Protein AF-A0A2G7GC41-F1 (afdb_monomer_lite)

Structure (mmCIF, N/CA/C/O backbone):
data_AF-A0A2G7GC41-F1
#
_entry.id   AF-A0A2G7GC41-F1
#
loop_
_atom_site.group_PDB
_atom_site.id
_atom_site.type_symbol
_atom_site.label_atom_id
_atom_site.label_alt_id
_atom_site.label_comp_id
_atom_site.label_asym_id
_atom_site.label_entity_id
_atom_site.label_seq_id
_atom_site.pdbx_PDB_ins_code
_atom_site.Cartn_x
_atom_site.Cartn_y
_atom_site.Cartn_z
_atom_site.occupancy
_atom_site.B_iso_or_equiv
_atom_site.auth_seq_id
_atom_site.auth_comp_id
_atom_site.auth_asym_id
_atom_site.auth_atom_id
_atom_site.pdbx_PDB_model_num
ATOM 1 N N . TYR A 1 1 ? 16.139 -1.989 12.542 1.00 80.44 1 TYR A N 1
ATOM 2 C CA . TYR A 1 1 ? 15.781 -0.656 13.071 1.00 80.44 1 TYR A CA 1
ATOM 3 C C . TYR A 1 1 ? 14.313 -0.324 12.832 1.00 80.44 1 TYR A C 1
ATOM 5 O O . TYR A 1 1 ? 13.642 0.011 13.793 1.00 80.44 1 TYR A O 1
ATOM 13 N N . PHE A 1 2 ? 13.804 -0.443 11.600 1.00 90.62 2 PHE A N 1
ATOM 14 C CA . PHE A 1 2 ? 12.421 -0.070 11.283 1.00 90.62 2 PHE A CA 1
ATOM 15 C C . PHE A 1 2 ? 11.350 -0.980 11.920 1.00 90.62 2 PHE A C 1
ATOM 17 O O . PHE A 1 2 ? 10.471 -0.454 12.590 1.00 90.62 2 PHE A O 1
ATOM 24 N N . ASP A 1 3 ? 11.443 -2.314 11.808 1.00 90.44 3 ASP A N 1
ATOM 25 C CA . ASP A 1 3 ? 10.399 -3.215 12.352 1.00 90.44 3 ASP A CA 1
ATOM 26 C C . ASP A 1 3 ? 10.135 -3.007 13.854 1.00 90.44 3 ASP A C 1
ATOM 28 O O . ASP A 1 3 ? 8.979 -2.789 14.211 1.00 90.44 3 ASP A O 1
ATOM 32 N N . PRO A 1 4 ? 11.164 -2.911 14.729 1.00 92.69 4 PRO A N 1
ATOM 33 C CA . PRO A 1 4 ? 10.940 -2.622 16.147 1.00 92.69 4 PRO A CA 1
ATOM 34 C C . PRO A 1 4 ? 10.222 -1.292 16.406 1.00 92.69 4 PRO A C 1
ATOM 36 O O . PRO A 1 4 ? 9.548 -1.144 17.421 1.00 92.69 4 PRO A O 1
ATOM 39 N N . LYS A 1 5 ? 10.368 -0.307 15.508 1.00 92.25 5 LYS A N 1
ATOM 40 C CA . LYS A 1 5 ? 9.656 0.971 15.610 1.00 92.25 5 LYS A CA 1
ATOM 41 C C . LYS A 1 5 ? 8.194 0.831 15.225 1.00 92.25 5 LYS A C 1
ATOM 43 O O . LYS A 1 5 ? 7.348 1.391 15.913 1.00 92.25 5 LYS A O 1
ATOM 48 N N . VAL A 1 6 ? 7.887 0.055 14.188 1.00 91.56 6 VAL A N 1
ATOM 49 C CA . VAL A 1 6 ? 6.496 -0.280 13.847 1.00 91.56 6 VAL A CA 1
ATOM 50 C C . VAL A 1 6 ? 5.824 -1.007 15.013 1.00 91.56 6 VAL A C 1
ATOM 52 O O . VAL A 1 6 ? 4.715 -0.635 15.386 1.00 91.56 6 VAL A O 1
ATOM 55 N N . ASP A 1 7 ? 6.518 -1.952 15.651 1.00 92.38 7 ASP A N 1
ATOM 56 C CA . ASP A 1 7 ? 5.999 -2.684 16.815 1.00 92.38 7 ASP A CA 1
ATOM 57 C C . ASP A 1 7 ? 5.779 -1.765 18.031 1.00 92.38 7 ASP A C 1
ATOM 59 O O . ASP A 1 7 ? 4.783 -1.887 18.746 1.00 92.38 7 ASP A O 1
ATOM 63 N N . GLU A 1 8 ? 6.673 -0.797 18.256 1.00 92.25 8 GLU A N 1
ATOM 64 C CA . GLU A 1 8 ? 6.518 0.225 19.297 1.00 92.25 8 GLU A CA 1
ATOM 65 C C . GLU A 1 8 ? 5.262 1.085 19.064 1.00 92.25 8 GLU A C 1
ATOM 67 O O . GLU A 1 8 ? 4.473 1.292 19.994 1.00 92.25 8 GLU A O 1
ATOM 72 N N . TYR A 1 9 ? 5.040 1.540 17.824 1.00 89.88 9 TYR A N 1
ATOM 73 C CA . TYR A 1 9 ? 3.848 2.307 17.450 1.00 89.88 9 TYR A CA 1
ATOM 74 C C . TYR A 1 9 ? 2.564 1.482 17.568 1.00 89.88 9 TYR A C 1
ATOM 76 O O . TYR A 1 9 ? 1.561 1.985 18.077 1.00 89.88 9 TYR A O 1
ATOM 84 N N . GLU A 1 10 ? 2.586 0.222 17.135 1.00 91.56 10 GLU A N 1
ATOM 85 C CA . GLU A 1 10 ? 1.442 -0.686 17.236 1.00 91.56 10 GLU A CA 1
ATOM 86 C C . GLU A 1 10 ? 1.070 -0.923 18.709 1.00 91.56 10 GLU A C 1
ATOM 88 O O . GLU A 1 10 ? -0.089 -0.770 19.102 1.00 91.56 10 GLU A O 1
ATOM 93 N N . ARG A 1 11 ? 2.067 -1.162 19.572 1.00 91.50 11 ARG A N 1
ATOM 94 C CA . ARG A 1 11 ? 1.858 -1.339 21.017 1.00 91.50 11 ARG A CA 1
ATOM 95 C C . ARG A 1 11 ? 1.209 -0.118 21.673 1.00 91.50 11 ARG A C 1
ATOM 97 O O . ARG A 1 11 ? 0.392 -0.279 22.577 1.00 91.50 11 ARG A O 1
ATOM 104 N N . LEU A 1 12 ? 1.574 1.090 21.243 1.00 91.12 12 LEU A N 1
ATOM 105 C CA . LEU A 1 12 ? 1.071 2.335 21.828 1.00 91.12 12 LEU A CA 1
ATOM 106 C C . LEU A 1 12 ? -0.313 2.739 21.297 1.00 91.12 12 LEU A C 1
ATOM 108 O O . LEU A 1 12 ? -1.100 3.331 22.039 1.00 91.12 12 LEU A O 1
ATOM 112 N N . ILE A 1 13 ? -0.610 2.453 20.026 1.00 92.00 13 ILE A N 1
ATOM 113 C CA . ILE A 1 13 ? -1.794 2.982 19.332 1.00 92.00 13 ILE A CA 1
ATOM 114 C C . ILE A 1 13 ? -2.879 1.919 19.150 1.00 92.00 13 ILE A C 1
ATOM 116 O O . ILE A 1 13 ? -4.042 2.186 19.450 1.00 92.00 13 ILE A O 1
ATOM 120 N N . THR A 1 14 ? -2.536 0.720 18.678 1.00 89.88 14 THR A N 1
ATOM 121 C CA . THR A 1 14 ? -3.518 -0.259 18.180 1.00 89.88 14 THR A CA 1
ATOM 122 C C . THR A 1 14 ? -4.482 -0.730 19.261 1.00 89.88 14 THR A C 1
ATOM 124 O O . THR A 1 14 ? -5.689 -0.772 19.035 1.00 89.88 14 THR A O 1
ATOM 127 N N . ASN A 1 15 ? -3.965 -1.012 20.459 1.00 89.94 15 ASN A N 1
ATOM 128 C CA . ASN A 1 15 ? -4.767 -1.462 21.601 1.00 89.94 15 ASN A CA 1
ATOM 129 C C . ASN A 1 15 ? -5.178 -0.325 22.544 1.00 89.94 15 ASN A C 1
ATOM 131 O O . ASN A 1 15 ? -5.715 -0.577 23.622 1.00 89.94 15 ASN A O 1
ATOM 135 N N . ASN A 1 16 ? -4.946 0.933 22.162 1.00 93.38 16 ASN A N 1
ATOM 136 C CA . ASN A 1 16 ? -5.336 2.062 22.989 1.00 93.38 16 ASN A CA 1
ATOM 137 C C . ASN A 1 16 ? -6.865 2.256 22.931 1.00 93.38 16 ASN A C 1
ATOM 139 O O . ASN A 1 16 ? -7.405 2.512 21.849 1.00 93.38 16 ASN A O 1
ATOM 143 N N . PRO A 1 17 ? -7.579 2.200 24.071 1.00 92.81 17 PRO A N 1
ATOM 144 C CA . PRO A 1 17 ? -9.036 2.320 24.094 1.00 92.81 17 PRO A CA 1
ATOM 145 C C . PRO A 1 17 ? -9.526 3.683 23.587 1.00 92.81 17 PRO A C 1
ATOM 147 O O . PRO A 1 17 ? -10.582 3.762 22.963 1.00 92.81 17 PRO A O 1
ATOM 150 N N . ILE A 1 18 ? -8.752 4.755 23.792 1.00 93.94 18 ILE A N 1
ATOM 151 C CA . ILE A 1 18 ? -9.081 6.097 23.287 1.00 93.94 18 ILE A CA 1
ATOM 152 C C . ILE A 1 18 ? -8.979 6.124 21.763 1.00 93.94 18 ILE A C 1
ATOM 154 O O . ILE A 1 18 ? -9.815 6.731 21.096 1.00 93.94 18 ILE A O 1
ATOM 158 N N . PHE A 1 19 ? -7.954 5.476 21.204 1.00 93.69 19 PHE A N 1
ATOM 159 C CA . PHE A 1 19 ? -7.784 5.401 19.759 1.00 93.69 19 PHE A CA 1
ATOM 160 C C . PHE A 1 19 ? -8.913 4.591 19.133 1.00 93.69 19 PHE A C 1
ATOM 162 O O . PHE A 1 19 ? -9.630 5.136 18.299 1.00 93.69 19 PHE A O 1
ATOM 169 N N . ARG A 1 20 ? -9.141 3.359 19.609 1.00 92.19 20 ARG A N 1
ATOM 170 C CA . ARG A 1 20 ? -10.213 2.484 19.115 1.00 92.19 20 ARG A CA 1
ATOM 171 C C . ARG A 1 20 ? -11.576 3.163 19.151 1.00 92.19 20 ARG A C 1
ATOM 173 O O . ARG A 1 20 ? -12.228 3.245 18.120 1.00 92.19 20 ARG A O 1
ATOM 180 N N . ARG A 1 21 ? -11.947 3.797 20.269 1.00 93.31 21 ARG A N 1
ATOM 181 C CA . ARG A 1 21 ? -13.218 4.535 20.386 1.00 93.31 21 ARG A CA 1
ATOM 182 C C . ARG A 1 21 ? -13.391 5.653 19.344 1.00 93.31 21 ARG A C 1
ATOM 184 O O . ARG A 1 21 ? -14.520 6.030 19.055 1.00 93.31 21 ARG A O 1
ATOM 191 N N . ARG A 1 22 ? -12.300 6.209 18.805 1.00 93.81 22 ARG A N 1
ATOM 192 C CA . ARG A 1 22 ? -12.331 7.286 17.799 1.00 93.81 22 ARG A CA 1
ATOM 193 C C . ARG A 1 22 ? -12.291 6.808 16.353 1.00 93.81 22 ARG A C 1
ATOM 195 O O . ARG A 1 22 ? -12.481 7.638 15.474 1.00 93.81 22 ARG A O 1
ATOM 202 N N . VAL A 1 23 ? -11.976 5.544 16.083 1.00 93.25 23 VAL A N 1
ATOM 203 C CA . VAL A 1 23 ? -11.785 5.061 14.702 1.00 93.25 23 VAL A CA 1
ATOM 204 C C . VAL A 1 23 ? -12.595 3.811 14.381 1.00 93.25 23 VAL A C 1
ATOM 206 O O . VAL A 1 23 ? -12.919 3.587 13.218 1.00 93.25 23 VAL A O 1
ATOM 209 N N . GLU A 1 24 ? -12.938 3.016 15.387 1.00 92.25 24 GLU A N 1
ATOM 210 C CA . GLU A 1 24 ? -13.722 1.797 15.230 1.00 92.25 24 GLU A CA 1
ATOM 211 C C . GLU A 1 24 ? -15.176 2.151 14.901 1.00 92.25 24 GLU A C 1
ATOM 213 O O . GLU A 1 24 ? -15.798 2.973 15.576 1.00 92.25 24 GLU A O 1
ATOM 218 N N . GLY A 1 25 ? -15.696 1.577 13.815 1.00 91.25 25 GLY A N 1
ATOM 219 C CA . GLY A 1 25 ? -17.051 1.849 13.325 1.00 91.25 25 GLY A CA 1
ATOM 220 C C . GLY A 1 25 ? -17.258 3.231 12.688 1.00 91.25 25 GLY A C 1
ATOM 221 O O . GLY A 1 25 ? -18.391 3.581 12.365 1.00 91.25 25 GLY A O 1
ATOM 222 N N . ILE A 1 26 ? -16.198 4.024 12.481 1.00 93.75 26 ILE A N 1
ATOM 223 C CA . ILE A 1 26 ? -16.291 5.334 11.817 1.00 93.75 26 ILE A CA 1
ATOM 224 C C . ILE A 1 26 ? -15.886 5.226 10.347 1.00 93.75 26 ILE A C 1
ATOM 226 O O . ILE A 1 26 ? -14.855 4.640 10.011 1.00 93.75 26 ILE A O 1
ATOM 230 N N . GLY A 1 27 ? -16.678 5.852 9.469 1.00 91.50 27 GLY A N 1
ATOM 231 C CA . GLY A 1 27 ? -16.406 5.903 8.032 1.00 91.50 27 GLY A CA 1
ATOM 232 C C . GLY A 1 27 ? -16.390 4.512 7.407 1.00 91.50 27 GLY A C 1
ATOM 233 O O . GLY A 1 27 ? -15.460 4.197 6.661 1.00 91.50 27 GLY A O 1
ATOM 234 N N . THR A 1 28 ? -17.358 3.678 7.788 1.00 94.25 28 THR A N 1
ATOM 235 C CA . THR A 1 28 ? -17.582 2.346 7.231 1.00 94.25 28 THR A CA 1
ATOM 236 C C . THR A 1 28 ? -17.993 2.458 5.770 1.00 94.25 28 THR A C 1
ATOM 238 O O . THR A 1 28 ? -18.896 3.218 5.430 1.00 94.25 28 THR A O 1
ATOM 241 N N . ILE A 1 29 ? -17.315 1.707 4.908 1.00 94.00 29 ILE A N 1
ATOM 242 C CA . ILE A 1 29 ? -17.609 1.641 3.477 1.00 94.00 29 ILE A CA 1
ATOM 243 C C . ILE A 1 29 ? -17.819 0.173 3.127 1.00 94.00 29 ILE A C 1
ATOM 245 O O . ILE A 1 29 ? -16.966 -0.668 3.416 1.00 94.00 29 ILE A O 1
ATOM 249 N N . SER A 1 30 ? -18.966 -0.151 2.534 1.00 94.31 30 SER A N 1
ATOM 250 C CA . SER A 1 30 ? -19.226 -1.510 2.065 1.00 94.31 30 SER A CA 1
ATOM 251 C C . SER A 1 30 ? -18.406 -1.833 0.815 1.00 94.31 30 SER A C 1
ATOM 253 O O . SER A 1 30 ? -18.009 -0.954 0.048 1.00 94.31 30 SER A O 1
ATOM 255 N N . ARG A 1 31 ? -18.207 -3.127 0.550 1.00 93.88 31 ARG A N 1
ATOM 256 C CA . ARG A 1 31 ? -17.541 -3.606 -0.669 1.00 93.88 31 ARG A CA 1
ATOM 257 C C . ARG A 1 31 ? -18.151 -3.023 -1.949 1.00 93.88 31 ARG A C 1
ATOM 259 O O . ARG A 1 31 ? -17.416 -2.632 -2.850 1.00 93.88 31 ARG A O 1
ATOM 266 N N . SER A 1 32 ? -19.480 -2.988 -2.038 1.00 94.50 32 SER A N 1
ATOM 267 C CA . SER A 1 32 ? -20.200 -2.458 -3.201 1.00 94.50 32 SER A CA 1
ATOM 268 C C . SER A 1 32 ? -20.020 -0.952 -3.354 1.00 94.50 32 SER A C 1
ATOM 270 O O . SER A 1 32 ? -19.794 -0.483 -4.465 1.00 94.50 32 SER A O 1
ATOM 272 N N . GLU A 1 33 ? -20.077 -0.195 -2.256 1.00 94.50 33 GLU A N 1
ATOM 273 C CA . GLU A 1 33 ? -19.859 1.257 -2.288 1.00 94.50 33 GLU A CA 1
ATOM 274 C C . GLU A 1 33 ? -18.426 1.591 -2.690 1.00 94.50 33 GLU A C 1
ATOM 276 O O . GLU A 1 33 ? -18.225 2.451 -3.540 1.00 94.50 33 GLU A O 1
ATOM 281 N N . ALA A 1 34 ? -17.436 0.867 -2.158 1.00 93.56 34 ALA A N 1
ATOM 282 C CA . ALA A 1 34 ? -16.034 1.087 -2.495 1.00 93.56 34 ALA A CA 1
ATOM 283 C C . ALA A 1 34 ? -15.764 0.923 -3.999 1.00 93.56 34 ALA A C 1
ATOM 285 O O . ALA A 1 34 ? -15.054 1.740 -4.583 1.00 93.56 34 ALA A O 1
ATOM 286 N N . ILE A 1 35 ? -16.365 -0.095 -4.626 1.00 93.81 35 ILE A N 1
ATOM 287 C CA . ILE A 1 35 ? -16.247 -0.333 -6.072 1.00 93.81 35 ILE A CA 1
ATOM 288 C C . ILE A 1 35 ? -17.004 0.744 -6.857 1.00 93.81 35 ILE A C 1
ATOM 290 O O . ILE A 1 35 ? -16.448 1.329 -7.782 1.00 93.81 35 ILE A O 1
ATOM 294 N N . ASN A 1 36 ? -18.246 1.047 -6.471 1.00 95.88 36 ASN A N 1
ATOM 295 C CA . ASN A 1 36 ? -19.078 2.024 -7.179 1.00 95.88 36 ASN A CA 1
ATOM 296 C C . ASN A 1 36 ? -18.516 3.451 -7.112 1.00 95.88 36 ASN A C 1
ATOM 298 O O . ASN A 1 36 ? -18.698 4.225 -8.047 1.00 95.88 36 ASN A O 1
ATOM 302 N N . TRP A 1 37 ? -17.838 3.812 -6.021 1.00 94.75 37 TRP A N 1
ATOM 303 C CA . TRP A 1 37 ? -17.199 5.120 -5.857 1.00 94.75 37 TRP A CA 1
ATOM 304 C C . TRP A 1 37 ? -15.799 5.198 -6.476 1.00 94.75 37 TRP A C 1
ATOM 306 O O . TRP A 1 37 ? -15.170 6.251 -6.402 1.00 94.75 37 TRP A O 1
ATOM 316 N N . GLY A 1 38 ? -15.294 4.109 -7.066 1.00 93.31 38 GLY A N 1
ATOM 317 C CA . GLY A 1 38 ? -13.956 4.074 -7.657 1.00 93.31 38 GLY A CA 1
ATOM 318 C C . GLY A 1 38 ? -12.835 4.242 -6.627 1.00 93.31 38 GLY A C 1
ATOM 319 O O . GLY A 1 38 ? -11.783 4.796 -6.941 1.00 93.31 38 GLY A O 1
ATOM 320 N N . LEU A 1 39 ? -13.051 3.807 -5.380 1.00 94.25 39 LEU A N 1
ATOM 321 C CA . LEU A 1 39 ? -12.003 3.837 -4.363 1.00 94.25 39 LEU A CA 1
ATOM 322 C C . LEU A 1 39 ? -10.931 2.793 -4.682 1.00 94.25 39 LEU A C 1
ATOM 324 O O . LEU A 1 39 ? -11.240 1.679 -5.095 1.00 94.25 39 LEU A O 1
ATOM 328 N N . SER A 1 40 ? -9.671 3.133 -4.422 1.00 94.38 40 SER A N 1
ATOM 329 C CA . SER A 1 40 ? -8.519 2.277 -4.713 1.00 94.38 40 SER A CA 1
ATOM 330 C C . SER A 1 40 ? -7.577 2.129 -3.510 1.00 94.38 40 SER A C 1
ATOM 332 O O . SER A 1 40 ? -7.737 2.772 -2.464 1.00 94.38 40 SER A O 1
ATOM 334 N N . GLY A 1 41 ? -6.625 1.201 -3.630 1.00 93.69 41 GLY A N 1
ATOM 335 C CA . GLY A 1 41 ? -5.617 0.885 -2.618 1.00 93.69 41 GLY A CA 1
ATOM 336 C C . GLY A 1 41 ? -6.173 0.556 -1.230 1.00 93.69 41 GLY A C 1
ATOM 337 O O . GLY A 1 41 ? -7.061 -0.292 -1.114 1.00 93.69 41 GLY A O 1
ATOM 338 N N . PRO A 1 42 ? -5.684 1.200 -0.151 1.00 94.50 42 PRO A N 1
ATOM 339 C CA . PRO A 1 42 ? -6.026 0.812 1.216 1.00 94.50 42 PRO A CA 1
ATOM 340 C C . PRO A 1 42 ? -7.508 1.025 1.548 1.00 94.50 42 PRO A C 1
ATOM 342 O O . PRO A 1 42 ? -8.042 0.329 2.408 1.00 94.50 42 PRO A O 1
ATOM 345 N N . MET A 1 43 ? -8.196 1.950 0.866 1.00 93.62 43 MET A N 1
ATOM 346 C CA . MET A 1 43 ? -9.643 2.144 1.031 1.00 93.62 43 MET A CA 1
ATOM 347 C C . MET A 1 43 ? -10.422 0.921 0.530 1.00 93.62 43 MET A C 1
ATOM 349 O O . MET A 1 43 ? -11.329 0.430 1.204 1.00 93.62 43 MET A O 1
ATOM 353 N N . LEU A 1 44 ? -10.030 0.412 -0.639 1.00 94.56 44 LEU A N 1
ATOM 354 C CA . LEU A 1 44 ? -10.642 -0.740 -1.290 1.00 94.56 44 LEU A CA 1
ATOM 355 C C . LEU A 1 44 ? -10.303 -2.039 -0.539 1.00 94.56 44 LEU A C 1
ATOM 357 O O . LEU A 1 44 ? -11.196 -2.827 -0.217 1.00 94.56 44 LEU A O 1
ATOM 361 N N . ARG A 1 45 ? -9.029 -2.206 -0.157 1.00 95.31 45 ARG A N 1
ATOM 362 C CA . ARG A 1 45 ? -8.531 -3.361 0.610 1.00 95.31 45 ARG A CA 1
ATOM 363 C C . ARG A 1 45 ? -9.139 -3.472 2.005 1.00 95.31 45 ARG A C 1
ATOM 365 O O . ARG A 1 45 ? -9.417 -4.580 2.453 1.00 95.31 45 ARG A O 1
ATOM 372 N N . ALA A 1 46 ? -9.391 -2.352 2.682 1.00 94.94 46 ALA A N 1
ATOM 373 C CA . ALA A 1 46 ? -10.050 -2.355 3.989 1.00 94.94 46 ALA A CA 1
ATOM 374 C C . ALA A 1 46 ? -11.545 -2.720 3.929 1.00 94.94 46 ALA A C 1
ATOM 376 O O . ALA A 1 46 ? -12.125 -3.070 4.956 1.00 94.94 46 ALA A O 1
ATOM 377 N N . SER A 1 47 ? -12.156 -2.632 2.743 1.00 94.19 47 SER A N 1
ATOM 378 C CA . SER A 1 47 ? -13.585 -2.880 2.501 1.00 94.19 47 SER A CA 1
ATOM 379 C C . SER A 1 47 ? -13.864 -4.297 1.967 1.00 94.19 47 SER A C 1
ATOM 381 O O . SER A 1 47 ? -14.936 -4.569 1.431 1.00 94.19 47 SER A O 1
ATOM 383 N N . GLY A 1 48 ? -12.900 -5.216 2.080 1.00 92.00 48 GLY A N 1
ATOM 384 C CA . GLY A 1 48 ? -13.055 -6.630 1.725 1.00 92.00 48 GLY A CA 1
ATOM 385 C C . GLY A 1 48 ? -12.691 -6.992 0.285 1.00 92.00 48 GLY A C 1
ATOM 386 O O . GLY A 1 48 ? -12.988 -8.105 -0.156 1.00 92.00 48 GLY A O 1
ATOM 387 N N . VAL A 1 49 ? -12.072 -6.084 -0.472 1.00 92.62 49 VAL A N 1
ATOM 388 C CA . VAL A 1 49 ? -11.686 -6.328 -1.868 1.00 92.62 49 VAL A CA 1
ATOM 389 C C . VAL A 1 49 ? -10.188 -6.612 -1.955 1.00 92.62 49 VAL A C 1
ATOM 391 O O . VAL A 1 49 ? -9.360 -5.742 -1.700 1.00 92.62 49 VAL A O 1
ATOM 394 N N . LYS A 1 50 ? -9.831 -7.837 -2.353 1.00 92.19 50 LYS A N 1
ATOM 395 C CA . LYS A 1 50 ? -8.437 -8.252 -2.579 1.00 92.19 50 LYS A CA 1
ATOM 396 C C . LYS A 1 50 ? -7.924 -7.711 -3.917 1.00 92.19 50 LYS A C 1
ATOM 398 O O . LYS A 1 50 ? -7.871 -8.448 -4.896 1.00 92.19 50 LYS A O 1
ATOM 403 N N . TRP A 1 51 ? -7.611 -6.420 -3.962 1.00 91.06 51 TRP A N 1
ATOM 404 C CA . TRP A 1 51 ? -7.143 -5.740 -5.169 1.00 91.06 51 TRP A CA 1
ATOM 405 C C . TRP A 1 51 ? -5.870 -4.935 -4.897 1.00 91.06 51 TRP A C 1
ATOM 407 O O . TRP A 1 51 ? -5.812 -4.137 -3.957 1.00 91.06 51 TRP A O 1
ATOM 417 N N . ASP A 1 52 ? -4.847 -5.163 -5.717 1.00 92.88 52 ASP A N 1
ATOM 418 C CA . ASP A 1 52 ? -3.569 -4.452 -5.686 1.00 92.88 52 ASP A CA 1
ATOM 419 C C . ASP A 1 52 ? -2.949 -4.482 -7.086 1.00 92.88 52 ASP A C 1
ATOM 421 O O . ASP A 1 52 ? -2.739 -5.564 -7.641 1.00 92.88 52 ASP A O 1
ATOM 425 N N . LEU A 1 53 ? -2.662 -3.312 -7.665 1.00 91.62 53 LEU A N 1
ATOM 426 C CA . LEU A 1 53 ? -2.177 -3.235 -9.047 1.00 91.62 53 LEU A CA 1
ATOM 427 C C . LEU A 1 53 ? -0.820 -3.919 -9.235 1.00 91.62 53 LEU A C 1
ATOM 429 O O . LEU A 1 53 ? -0.554 -4.433 -10.316 1.00 91.62 53 LEU A O 1
ATOM 433 N N . ARG A 1 54 ? 0.008 -4.017 -8.188 1.00 92.00 54 ARG A N 1
ATOM 434 C CA . ARG A 1 54 ? 1.325 -4.671 -8.273 1.00 92.00 54 ARG A CA 1
ATOM 435 C C . ARG A 1 54 ? 1.228 -6.174 -8.542 1.00 92.00 54 ARG A C 1
ATOM 437 O O . ARG A 1 54 ? 2.170 -6.736 -9.077 1.00 92.00 54 ARG A O 1
ATOM 444 N N . LYS A 1 55 ? 0.113 -6.822 -8.171 1.00 90.81 55 LYS A N 1
ATOM 445 C CA . LYS A 1 55 ? -0.169 -8.240 -8.486 1.00 90.81 55 LYS A CA 1
ATOM 446 C C . LYS A 1 55 ? -1.078 -8.428 -9.699 1.00 90.81 55 LYS A C 1
ATOM 448 O O . LYS A 1 55 ? -1.192 -9.549 -10.166 1.00 90.81 55 LYS A O 1
ATOM 453 N N . VAL A 1 56 ? -1.804 -7.396 -10.128 1.00 90.69 56 VAL A N 1
ATOM 454 C CA . VAL A 1 56 ? -2.770 -7.500 -11.237 1.00 90.69 56 VAL A CA 1
ATOM 455 C C . VAL A 1 56 ? -2.126 -7.112 -12.562 1.00 90.69 56 VAL A C 1
ATOM 457 O O . VAL A 1 56 ? -2.286 -7.820 -13.550 1.00 90.69 56 VAL A O 1
ATOM 460 N N . ASP A 1 57 ? -1.408 -5.990 -12.578 1.00 88.06 57 ASP A N 1
ATOM 461 C CA . ASP A 1 57 ? -0.795 -5.447 -13.790 1.00 88.06 57 ASP A CA 1
ATOM 462 C C . ASP A 1 57 ? 0.660 -5.905 -13.964 1.00 88.06 57 ASP A C 1
ATOM 464 O O . ASP A 1 57 ? 1.238 -5.666 -15.020 1.00 88.06 57 ASP A O 1
ATOM 468 N N . HIS A 1 58 ? 1.240 -6.573 -12.956 1.00 87.81 58 HIS A N 1
ATOM 469 C CA . HIS A 1 58 ? 2.541 -7.245 -13.061 1.00 87.81 58 HIS A CA 1
ATOM 470 C C . HIS A 1 58 ? 3.673 -6.327 -13.569 1.00 87.81 58 HIS A C 1
ATOM 472 O O . HIS A 1 58 ? 4.488 -6.708 -14.408 1.00 87.81 58 HIS A O 1
ATOM 478 N N . TYR A 1 59 ? 3.704 -5.074 -13.100 1.00 88.81 59 TYR A N 1
ATOM 479 C CA . TYR A 1 59 ? 4.697 -4.096 -13.549 1.00 88.81 59 TYR A CA 1
ATOM 480 C C . TYR A 1 59 ? 6.026 -4.219 -12.784 1.00 88.81 59 TYR A C 1
ATOM 482 O 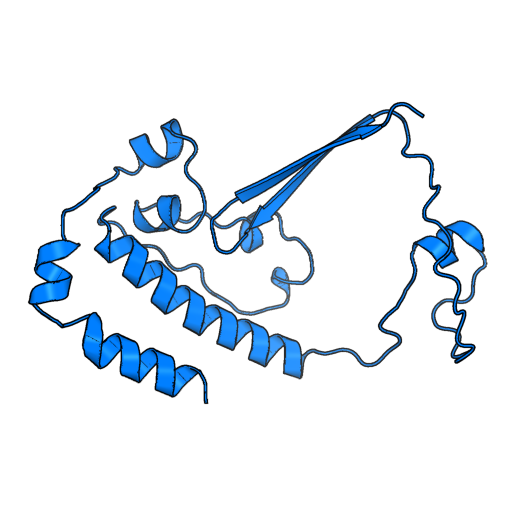O . TYR A 1 59 ? 6.072 -4.700 -11.651 1.00 88.81 59 TYR A O 1
ATOM 490 N N . GLU A 1 60 ? 7.113 -3.742 -13.399 1.00 87.62 60 GLU A N 1
ATOM 491 C CA . GLU A 1 60 ? 8.483 -3.812 -12.859 1.00 87.62 60 GLU A CA 1
ATOM 492 C C . GLU A 1 60 ? 8.899 -5.247 -12.475 1.00 87.62 60 GLU A C 1
ATOM 494 O O . GLU A 1 60 ? 8.825 -6.146 -13.305 1.00 87.62 60 GLU A O 1
ATOM 499 N N . CYS A 1 61 ? 9.386 -5.458 -11.249 1.00 89.81 61 CYS A N 1
ATOM 500 C CA . CYS A 1 61 ? 9.879 -6.741 -10.744 1.00 89.81 61 CYS A CA 1
ATOM 501 C C . CYS A 1 61 ? 9.078 -7.245 -9.532 1.00 89.81 61 CYS A C 1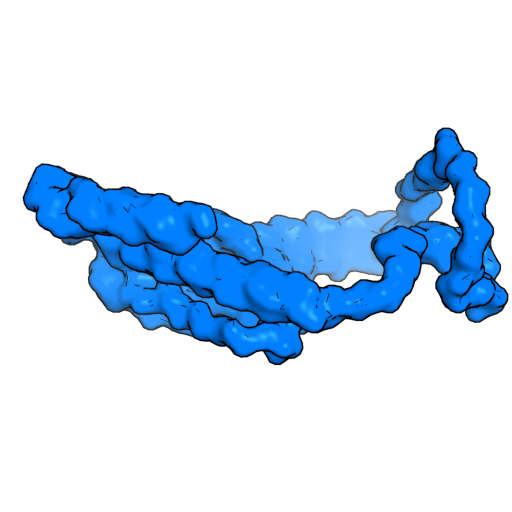
ATOM 503 O O . CYS A 1 61 ? 9.577 -8.044 -8.742 1.00 89.81 61 CYS A O 1
ATOM 505 N N . TYR A 1 62 ? 7.833 -6.783 -9.348 1.00 91.75 62 TYR A N 1
ATOM 506 C CA . TYR A 1 62 ? 7.003 -7.201 -8.207 1.00 91.75 62 TYR A CA 1
ATOM 507 C C . TYR A 1 62 ? 6.603 -8.685 -8.241 1.00 91.75 62 TYR A C 1
ATOM 509 O O . TYR A 1 62 ? 6.241 -9.225 -7.191 1.00 91.75 62 TYR A O 1
ATOM 517 N N . ASP A 1 63 ? 6.683 -9.329 -9.407 1.00 91.31 63 ASP A N 1
ATOM 518 C CA . ASP A 1 63 ? 6.405 -10.758 -9.599 1.00 91.31 63 ASP A CA 1
ATOM 519 C C . ASP A 1 63 ? 7.544 -11.668 -9.156 1.00 91.31 63 ASP A C 1
ATOM 521 O O . ASP A 1 63 ? 7.299 -12.788 -8.710 1.00 91.31 63 ASP A O 1
ATOM 525 N N . ASP A 1 64 ? 8.777 -11.169 -9.215 1.00 90.31 64 ASP A N 1
ATOM 526 C CA . ASP A 1 64 ? 9.966 -11.912 -8.795 1.00 90.31 64 ASP A CA 1
ATOM 527 C C . ASP A 1 64 ? 10.125 -11.935 -7.264 1.00 90.31 64 ASP A C 1
ATOM 529 O O . ASP A 1 64 ? 11.004 -12.610 -6.723 1.00 90.31 64 ASP A O 1
ATOM 533 N N . LEU A 1 65 ? 9.288 -11.177 -6.547 1.00 91.88 65 LEU A N 1
AT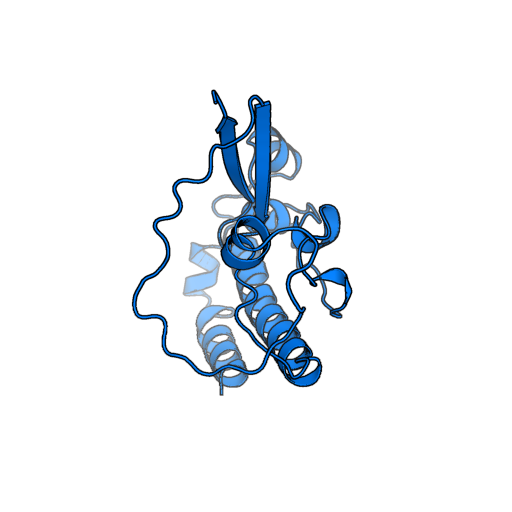OM 534 C CA . LEU A 1 65 ? 9.349 -10.994 -5.102 1.00 91.88 65 LEU A CA 1
ATOM 535 C C . LEU A 1 65 ? 8.200 -11.736 -4.408 1.00 91.88 65 LEU A C 1
ATOM 537 O O . LEU A 1 65 ? 7.039 -11.678 -4.819 1.00 91.88 65 LEU A O 1
ATOM 541 N N . ASP A 1 66 ? 8.509 -12.385 -3.287 1.00 93.06 66 ASP A N 1
ATOM 542 C CA . ASP A 1 66 ? 7.524 -13.084 -2.463 1.00 93.06 66 ASP A CA 1
ATOM 543 C C . ASP A 1 66 ? 6.848 -12.118 -1.483 1.00 93.06 66 ASP A C 1
ATOM 545 O O . ASP A 1 66 ? 7.430 -11.726 -0.463 1.00 93.06 66 ASP A O 1
ATOM 549 N N . TRP A 1 67 ? 5.608 -11.733 -1.770 1.00 93.81 67 TRP A N 1
ATOM 550 C CA . TRP A 1 67 ? 4.839 -10.839 -0.910 1.00 93.81 67 TRP A CA 1
ATOM 551 C C . TRP A 1 67 ? 3.327 -11.036 -1.020 1.00 93.81 67 TRP A C 1
ATOM 553 O O . TRP A 1 67 ? 2.816 -11.443 -2.071 1.00 93.81 67 TRP A O 1
ATOM 563 N N . ASP A 1 68 ? 2.632 -10.688 0.064 1.00 93.00 68 ASP A N 1
ATOM 564 C CA . ASP A 1 68 ? 1.192 -10.876 0.241 1.00 93.00 68 ASP A CA 1
ATOM 565 C C . ASP A 1 68 ? 0.406 -9.556 0.284 1.00 93.00 68 ASP A C 1
ATOM 567 O O . ASP A 1 68 ? 0.828 -8.549 0.853 1.00 93.00 68 ASP A O 1
ATOM 571 N N . VAL A 1 69 ? -0.809 -9.571 -0.272 1.00 92.56 69 VAL A N 1
ATOM 572 C CA . VAL A 1 69 ? -1.732 -8.427 -0.210 1.00 92.56 69 VAL A CA 1
ATOM 573 C C . VAL A 1 69 ? -2.559 -8.501 1.072 1.00 92.56 69 VAL A C 1
ATOM 575 O O . VAL A 1 69 ? -3.362 -9.418 1.263 1.00 92.56 69 VAL A O 1
ATOM 578 N N . HIS A 1 70 ? -2.420 -7.499 1.939 1.00 94.00 70 HIS A N 1
ATOM 579 C CA . HIS A 1 70 ? -3.205 -7.395 3.168 1.00 94.00 70 HIS A CA 1
ATOM 580 C C . HIS A 1 70 ? -4.542 -6.687 2.941 1.00 94.00 70 HIS A C 1
ATOM 582 O O . HIS A 1 70 ? -4.607 -5.619 2.344 1.00 94.00 70 HIS A O 1
ATOM 588 N N . TRP A 1 71 ? -5.614 -7.269 3.465 1.00 93.88 71 TRP A N 1
ATOM 589 C CA . TRP A 1 71 ? -6.981 -6.773 3.331 1.00 93.88 71 TRP A CA 1
ATOM 590 C C . TRP A 1 71 ? -7.747 -7.024 4.630 1.00 93.88 71 TRP A C 1
ATOM 592 O O . TRP A 1 71 ? -7.332 -7.831 5.464 1.00 93.88 71 TRP A O 1
ATOM 602 N N . GLU A 1 72 ? -8.854 -6.314 4.796 1.00 94.12 72 GLU A N 1
ATOM 603 C CA . GLU A 1 72 ? -9.747 -6.400 5.951 1.00 94.12 72 GLU A CA 1
ATOM 604 C C . GLU A 1 72 ? -11.201 -6.330 5.477 1.00 94.12 72 GLU A C 1
ATOM 606 O O . GLU A 1 72 ? -11.461 -5.908 4.353 1.00 94.12 72 GLU A O 1
ATOM 611 N N . THR A 1 73 ? -12.157 -6.753 6.308 1.00 92.38 73 THR A N 1
ATOM 612 C CA . THR A 1 73 ? -13.589 -6.790 5.940 1.00 92.38 73 THR A CA 1
ATOM 613 C C . THR A 1 73 ? -14.441 -5.714 6.598 1.00 92.38 73 THR A C 1
ATOM 615 O O . THR A 1 73 ? -15.571 -5.506 6.167 1.00 92.38 73 THR A O 1
ATOM 618 N N . ALA A 1 74 ? -13.951 -5.059 7.653 1.00 90.69 74 ALA A N 1
ATOM 619 C CA . ALA A 1 74 ? -14.781 -4.159 8.454 1.00 90.69 74 ALA A CA 1
ATOM 620 C C . ALA A 1 74 ? -15.107 -2.828 7.748 1.00 90.69 74 ALA A C 1
ATOM 622 O O . ALA A 1 74 ? -16.105 -2.195 8.081 1.00 90.69 74 ALA A O 1
ATOM 623 N N . GLY A 1 75 ? -14.291 -2.394 6.778 1.00 90.62 75 GLY A N 1
ATOM 624 C CA . GLY A 1 75 ? -14.532 -1.180 5.988 1.00 90.62 75 GLY A CA 1
ATOM 625 C C . GLY A 1 75 ? -14.402 0.139 6.757 1.00 90.62 75 GLY A C 1
ATOM 626 O O . GLY A 1 75 ? -14.607 1.204 6.173 1.00 90.62 75 GLY A O 1
ATOM 627 N N . ASP A 1 76 ? -14.069 0.104 8.048 1.00 94.56 76 ASP A N 1
ATOM 628 C CA . ASP A 1 76 ? -13.962 1.271 8.921 1.00 94.56 76 ASP A CA 1
ATOM 629 C C . ASP A 1 76 ? -12.556 1.903 8.914 1.00 94.56 76 ASP A C 1
ATOM 631 O O . ASP A 1 76 ? -11.606 1.426 8.282 1.00 94.56 76 ASP A O 1
ATOM 635 N N . CYS A 1 77 ? -12.405 3.034 9.611 1.00 94.62 77 CYS A N 1
ATOM 636 C CA . CYS A 1 77 ? -11.104 3.685 9.779 1.00 94.62 77 CYS A CA 1
ATOM 637 C C . CYS A 1 77 ? -10.071 2.769 10.456 1.00 94.62 77 CYS A C 1
ATOM 639 O O . CYS A 1 77 ? -8.881 2.876 10.148 1.00 94.62 77 CYS A O 1
ATOM 641 N N . PHE A 1 78 ? -10.501 1.876 11.351 1.00 94.62 78 PHE A N 1
ATOM 642 C CA . PHE A 1 78 ? -9.607 0.937 12.022 1.00 94.62 78 PHE A CA 1
ATOM 643 C C . PHE A 1 78 ? -9.051 -0.122 11.060 1.00 94.62 78 PHE A C 1
ATOM 645 O O . PHE A 1 78 ? -7.840 -0.331 11.024 1.00 94.62 78 PHE A O 1
ATOM 652 N N . ALA A 1 79 ? -9.887 -0.709 10.202 1.00 94.88 79 ALA A N 1
ATOM 653 C CA . ALA A 1 79 ? -9.464 -1.621 9.142 1.00 94.88 79 ALA A CA 1
ATOM 654 C C . ALA A 1 79 ? -8.442 -0.968 8.206 1.00 94.88 79 ALA A C 1
ATOM 656 O O . ALA A 1 79 ? -7.410 -1.563 7.895 1.00 94.88 79 ALA A O 1
ATOM 657 N N . ARG A 1 80 ? -8.663 0.296 7.818 1.00 95.25 80 ARG A N 1
ATOM 658 C CA . ARG A 1 80 ? -7.699 1.061 7.003 1.00 95.25 80 ARG A CA 1
ATOM 659 C C . ARG A 1 80 ? -6.359 1.254 7.703 1.00 95.25 80 ARG A C 1
ATOM 661 O O . ARG A 1 80 ? -5.311 1.180 7.063 1.00 95.25 80 ARG A O 1
ATOM 668 N N . TYR A 1 81 ? -6.386 1.508 9.008 1.00 94.94 81 TYR A N 1
ATOM 669 C CA . TYR A 1 81 ? -5.178 1.598 9.821 1.00 94.94 81 TYR A CA 1
ATOM 670 C C . TYR A 1 81 ? -4.429 0.256 9.866 1.00 94.94 81 TYR A C 1
ATOM 672 O O . TYR A 1 81 ? -3.225 0.231 9.608 1.00 94.94 81 TYR A O 1
ATOM 680 N N . LEU A 1 82 ? -5.133 -0.854 10.113 1.00 93.94 82 LEU A N 1
ATOM 681 C CA . LEU A 1 82 ? -4.538 -2.192 10.158 1.00 93.94 82 LEU A CA 1
ATOM 682 C C . LEU A 1 82 ? -3.891 -2.582 8.826 1.00 93.94 82 LEU A C 1
ATOM 684 O O . LEU A 1 82 ? -2.752 -3.048 8.820 1.00 93.94 82 LEU A O 1
ATOM 688 N N . VAL A 1 83 ? -4.579 -2.341 7.704 1.00 95.06 83 VAL A N 1
ATOM 689 C CA . VAL A 1 83 ? -4.035 -2.588 6.359 1.00 95.06 83 VAL A CA 1
ATOM 690 C C . VAL A 1 83 ? -2.717 -1.834 6.170 1.00 95.06 83 VAL A C 1
ATOM 692 O O . VAL A 1 83 ? -1.720 -2.455 5.817 1.00 95.06 83 VAL A O 1
ATOM 695 N N . ARG A 1 84 ? -2.657 -0.538 6.508 1.00 94.81 84 ARG A N 1
ATOM 696 C CA . ARG A 1 84 ? -1.425 0.264 6.372 1.00 94.81 84 ARG A CA 1
ATOM 697 C C . ARG A 1 84 ? -0.277 -0.236 7.250 1.00 94.81 84 ARG A C 1
ATOM 699 O O . ARG A 1 84 ? 0.868 -0.248 6.808 1.00 94.81 84 ARG A O 1
ATOM 706 N N . ILE A 1 85 ? -0.556 -0.640 8.491 1.00 93.94 85 ILE A N 1
ATOM 707 C CA . ILE A 1 85 ? 0.471 -1.182 9.396 1.00 93.94 85 ILE A CA 1
ATOM 708 C C . ILE A 1 85 ? 1.064 -2.471 8.822 1.00 93.94 85 ILE A C 1
ATOM 710 O O . ILE A 1 85 ? 2.285 -2.639 8.813 1.00 93.94 85 ILE A O 1
ATOM 714 N N . ARG A 1 86 ? 0.218 -3.359 8.291 1.00 94.25 86 ARG A N 1
ATOM 715 C CA . ARG A 1 86 ? 0.682 -4.598 7.658 1.00 94.25 86 ARG A CA 1
ATOM 716 C C . ARG A 1 86 ? 1.432 -4.326 6.350 1.00 94.25 86 ARG A C 1
ATOM 718 O O . ARG A 1 86 ? 2.505 -4.881 6.151 1.00 94.25 86 ARG A O 1
ATOM 725 N N . GLU A 1 87 ? 0.959 -3.397 5.520 1.00 94.62 87 GLU A N 1
ATOM 726 C CA . GLU A 1 87 ? 1.656 -2.963 4.298 1.00 94.62 87 GLU A CA 1
ATOM 727 C C . GLU A 1 87 ? 3.054 -2.398 4.572 1.00 94.62 87 GLU A C 1
ATOM 729 O O . GLU A 1 87 ? 3.967 -2.623 3.778 1.00 94.62 87 GLU A O 1
ATOM 734 N N . MET A 1 88 ? 3.264 -1.694 5.691 1.00 93.88 88 MET A N 1
ATOM 735 C CA . MET A 1 88 ? 4.603 -1.232 6.072 1.00 93.88 88 MET A CA 1
ATOM 736 C C . MET A 1 88 ? 5.554 -2.400 6.347 1.00 93.88 88 MET A C 1
ATOM 738 O O . MET A 1 88 ? 6.710 -2.352 5.927 1.00 93.88 88 MET A O 1
ATOM 742 N N . ARG A 1 89 ? 5.081 -3.461 7.013 1.00 94.00 89 ARG A N 1
ATOM 743 C CA . ARG A 1 89 ? 5.879 -4.675 7.256 1.00 94.00 89 ARG A CA 1
ATOM 744 C C . ARG A 1 89 ? 6.191 -5.395 5.948 1.00 94.00 89 ARG A C 1
ATOM 746 O O . ARG A 1 89 ? 7.342 -5.760 5.710 1.00 94.00 89 ARG A O 1
ATOM 753 N N . GLU A 1 90 ? 5.198 -5.504 5.074 1.00 94.25 90 GLU A N 1
ATOM 754 C CA . GLU A 1 90 ? 5.370 -6.143 3.773 1.00 94.25 90 GLU A CA 1
ATOM 755 C C . GLU A 1 90 ? 6.325 -5.356 2.870 1.00 94.25 90 GLU A C 1
ATOM 757 O O . GLU A 1 90 ? 7.194 -5.928 2.218 1.00 94.25 90 GLU A O 1
ATOM 762 N N . SER A 1 91 ? 6.273 -4.025 2.924 1.00 94.31 91 SER A N 1
ATOM 763 C CA . SER A 1 91 ? 7.219 -3.163 2.206 1.00 94.31 91 SER A CA 1
ATOM 764 C C . SER A 1 91 ? 8.662 -3.419 2.647 1.00 94.31 91 SER A C 1
ATOM 766 O O . SER A 1 91 ? 9.567 -3.476 1.818 1.00 94.31 91 SER A O 1
ATOM 768 N N . VAL A 1 92 ? 8.903 -3.641 3.943 1.00 94.56 92 VAL A N 1
ATOM 769 C CA . VAL A 1 92 ? 10.240 -4.015 4.431 1.00 94.56 92 VAL A CA 1
ATOM 770 C C . VAL A 1 92 ? 10.640 -5.414 3.963 1.00 94.56 92 VAL A C 1
ATOM 772 O O . VAL A 1 92 ? 11.807 -5.625 3.626 1.00 94.56 92 VAL A O 1
ATOM 775 N N . LYS A 1 93 ? 9.700 -6.369 3.920 1.00 94.62 93 LYS A N 1
ATOM 776 C CA . LYS A 1 93 ? 9.938 -7.717 3.379 1.00 94.62 93 LYS A CA 1
ATOM 777 C C . LYS A 1 93 ? 10.386 -7.638 1.914 1.00 94.62 93 LYS A C 1
ATOM 779 O O . LYS A 1 93 ? 11.408 -8.233 1.571 1.00 94.62 93 LYS A O 1
ATOM 784 N N . ILE A 1 94 ? 9.685 -6.850 1.099 1.00 94.69 94 ILE A N 1
ATOM 785 C CA . ILE A 1 94 ? 10.012 -6.570 -0.308 1.00 94.69 94 ILE A CA 1
ATOM 786 C C . ILE A 1 94 ? 11.408 -5.945 -0.416 1.00 94.69 94 ILE A C 1
ATOM 788 O O . ILE A 1 94 ? 12.256 -6.467 -1.134 1.00 94.69 94 ILE A O 1
ATOM 792 N N . LEU A 1 95 ? 11.704 -4.894 0.357 1.00 93.44 95 LEU A N 1
ATOM 793 C CA . LEU A 1 95 ? 13.016 -4.233 0.336 1.00 93.44 95 LEU A CA 1
ATOM 794 C C . LEU A 1 95 ? 14.164 -5.189 0.689 1.00 93.44 95 LEU A C 1
ATOM 796 O O . LEU A 1 95 ? 15.217 -5.157 0.057 1.00 93.44 95 LEU A O 1
ATOM 800 N N . ARG A 1 96 ? 13.979 -6.068 1.680 1.00 93.56 96 ARG A N 1
ATOM 801 C CA . ARG A 1 96 ? 14.990 -7.072 2.056 1.00 93.56 96 ARG A CA 1
ATOM 802 C C . ARG A 1 96 ? 15.242 -8.092 0.953 1.00 93.56 96 ARG A C 1
ATOM 804 O O . ARG A 1 96 ? 16.373 -8.551 0.821 1.00 93.56 96 ARG A O 1
ATOM 811 N N . GLN A 1 97 ? 14.209 -8.473 0.208 1.00 93.94 97 GLN A N 1
ATOM 812 C CA . GLN A 1 97 ? 14.348 -9.375 -0.933 1.00 93.94 97 GLN A CA 1
ATOM 813 C C . GLN A 1 97 ? 15.024 -8.671 -2.104 1.00 93.94 97 GLN A C 1
ATOM 815 O O . GLN A 1 97 ? 16.012 -9.188 -2.616 1.00 93.94 97 GLN A O 1
ATOM 820 N N . ALA A 1 98 ? 14.586 -7.455 -2.435 1.00 91.38 98 ALA A N 1
ATOM 821 C CA . ALA A 1 98 ? 15.195 -6.638 -3.476 1.00 91.38 98 ALA A CA 1
ATOM 822 C C . ALA A 1 98 ? 16.692 -6.416 -3.214 1.00 91.38 98 ALA A C 1
ATOM 824 O O . ALA A 1 98 ? 17.500 -6.640 -4.104 1.00 91.38 98 ALA A O 1
ATOM 825 N N . LEU A 1 99 ? 17.088 -6.095 -1.975 1.00 91.00 99 LEU A N 1
ATOM 826 C CA . LEU A 1 99 ? 18.501 -5.940 -1.601 1.00 91.00 99 LEU A CA 1
ATOM 827 C C . LEU A 1 99 ? 19.338 -7.209 -1.823 1.00 91.00 99 LEU A C 1
ATOM 829 O O . LEU A 1 99 ? 20.516 -7.107 -2.150 1.00 91.00 99 LEU A O 1
ATOM 833 N N . LYS A 1 100 ? 18.753 -8.397 -1.632 1.00 90.81 100 LYS A N 1
ATOM 834 C CA . LYS A 1 100 ? 19.430 -9.680 -1.888 1.00 90.81 100 LYS A CA 1
ATOM 835 C C . LYS A 1 100 ? 19.479 -10.022 -3.375 1.00 90.81 100 LYS A C 1
ATOM 837 O O . LYS A 1 100 ? 20.425 -10.668 -3.809 1.00 90.81 100 LYS A O 1
ATOM 842 N N . ALA A 1 101 ? 18.454 -9.617 -4.116 1.00 87.31 101 ALA A N 1
ATOM 843 C CA . ALA A 1 101 ? 18.293 -9.879 -5.539 1.00 87.31 101 ALA A CA 1
ATOM 844 C C . ALA A 1 101 ? 18.910 -8.787 -6.430 1.00 87.31 101 ALA A C 1
ATOM 846 O O . ALA A 1 101 ? 18.787 -8.879 -7.646 1.00 87.31 101 ALA A O 1
ATOM 847 N N . LEU A 1 102 ? 19.556 -7.765 -5.850 1.00 85.62 102 LEU A N 1
ATOM 848 C CA . LEU A 1 102 ? 20.155 -6.655 -6.589 1.00 85.62 102 LEU A CA 1
ATOM 849 C C . LEU A 1 102 ? 21.170 -7.183 -7.616 1.00 85.62 102 LEU A C 1
ATOM 851 O O . LEU A 1 102 ? 22.228 -7.685 -7.219 1.00 85.62 102 LEU A O 1
ATOM 855 N N . PRO A 1 103 ? 20.895 -7.052 -8.927 1.00 81.81 103 PRO A N 1
ATOM 856 C CA . PRO A 1 103 ? 21.887 -7.381 -9.930 1.00 81.81 103 PRO A CA 1
ATOM 857 C C . PRO A 1 103 ? 22.996 -6.324 -9.895 1.00 81.81 103 PRO A C 1
ATOM 859 O O . PRO A 1 103 ? 22.741 -5.126 -9.762 1.00 81.81 103 PRO A O 1
ATOM 862 N N . GLY A 1 104 ? 24.248 -6.759 -10.026 1.00 74.50 104 GLY A N 1
ATOM 863 C CA . GLY A 1 104 ? 25.336 -5.841 -10.355 1.00 74.50 104 GLY A CA 1
ATOM 864 C C . GLY A 1 104 ? 25.189 -5.338 -11.794 1.00 74.50 104 GLY A C 1
ATOM 865 O O . GLY A 1 104 ? 24.686 -6.057 -12.655 1.00 74.50 104 GLY A O 1
ATOM 866 N N . GLY A 1 105 ? 25.646 -4.119 -12.070 1.00 70.31 105 GLY A N 1
ATOM 867 C CA . GLY A 1 105 ? 25.657 -3.556 -13.421 1.00 70.31 105 GLY A CA 1
ATOM 868 C C . GLY A 1 105 ? 25.440 -2.041 -13.444 1.00 70.31 105 GLY A C 1
ATOM 869 O O . GLY A 1 105 ? 25.235 -1.432 -12.391 1.00 70.31 105 GLY A O 1
ATOM 870 N N . PRO A 1 106 ? 25.508 -1.411 -14.629 1.00 64.44 106 PRO A N 1
ATOM 871 C CA . PRO A 1 106 ? 25.181 0.003 -14.795 1.00 64.44 106 PRO A CA 1
ATOM 872 C C . PRO A 1 106 ? 23.720 0.293 -14.408 1.00 64.44 106 PRO A C 1
ATOM 874 O O . PRO A 1 106 ? 22.805 -0.388 -14.863 1.00 64.44 106 PRO A O 1
ATOM 877 N N . PHE A 1 107 ? 23.498 1.317 -13.579 1.00 60.34 107 PHE A N 1
ATOM 878 C CA . PHE A 1 107 ? 22.167 1.728 -13.099 1.00 60.34 107 PHE A CA 1
ATOM 879 C C . PHE A 1 107 ? 21.465 2.721 -14.041 1.00 60.34 107 PHE A C 1
ATOM 881 O O . PHE A 1 107 ? 20.245 2.856 -14.011 1.00 60.34 107 PHE A O 1
ATOM 888 N N . GLU A 1 108 ? 22.228 3.405 -14.896 1.00 56.34 108 GLU A N 1
ATOM 889 C CA . GLU A 1 108 ? 21.717 4.308 -15.924 1.00 56.34 108 GLU A CA 1
ATOM 890 C C . GLU A 1 108 ? 21.845 3.650 -17.298 1.00 56.34 108 GLU A C 1
ATOM 892 O O . GLU A 1 108 ? 22.782 3.897 -18.053 1.00 56.34 108 GLU A O 1
ATOM 897 N N . ASN A 1 109 ? 20.853 2.839 -17.661 1.00 51.00 109 ASN A N 1
ATOM 898 C CA . ASN A 1 109 ? 20.519 2.706 -19.071 1.00 51.00 109 ASN A CA 1
ATOM 899 C C . ASN A 1 109 ? 19.632 3.898 -19.421 1.00 51.00 109 ASN A C 1
ATOM 901 O O . ASN A 1 109 ? 18.415 3.859 -19.268 1.00 51.00 109 ASN A O 1
ATOM 905 N N . LEU A 1 110 ? 20.253 4.992 -19.866 1.00 53.41 110 LEU A N 1
ATOM 906 C CA . LEU A 1 110 ? 19.539 6.035 -20.588 1.00 53.41 110 LEU A CA 1
ATOM 907 C C . LEU A 1 110 ? 18.936 5.364 -21.830 1.00 53.41 110 LEU A C 1
ATOM 909 O O . LEU A 1 110 ? 19.594 5.264 -22.863 1.00 53.41 110 LEU A O 1
ATOM 913 N N . GLU A 1 111 ? 17.680 4.925 -21.767 1.00 52.56 111 GLU A N 1
ATOM 914 C CA . GLU A 1 111 ? 16.921 4.596 -22.978 1.00 52.56 111 GLU A CA 1
ATOM 915 C C . GLU A 1 111 ? 16.999 5.755 -23.976 1.00 52.56 111 GLU A C 1
ATOM 917 O O . GLU A 1 111 ? 17.099 5.523 -25.172 1.00 52.56 111 GLU A O 1
ATOM 922 N N . ALA A 1 112 ? 17.105 6.994 -23.482 1.00 51.00 112 ALA A N 1
ATOM 923 C CA . ALA A 1 112 ? 17.418 8.185 -24.265 1.00 51.00 112 ALA A CA 1
ATOM 924 C C . ALA A 1 112 ? 18.755 8.101 -25.034 1.00 51.00 112 ALA A C 1
ATOM 926 O O . ALA A 1 112 ? 18.836 8.563 -26.169 1.00 51.00 112 ALA A O 1
ATOM 927 N N . LYS A 1 113 ? 19.798 7.497 -24.453 1.00 50.66 113 LYS A N 1
ATOM 928 C CA . LYS A 1 113 ? 21.111 7.303 -25.086 1.00 50.66 113 LYS A CA 1
ATOM 929 C C . LYS A 1 113 ? 21.045 6.178 -26.121 1.00 50.66 113 LYS A C 1
ATOM 931 O O . LYS A 1 113 ? 21.541 6.363 -27.220 1.00 50.66 113 LYS A O 1
ATOM 936 N N . ARG A 1 114 ? 20.308 5.092 -25.850 1.00 49.88 114 ARG A N 1
ATOM 937 C CA . ARG A 1 114 ? 20.014 4.034 -26.841 1.00 49.88 114 ARG A CA 1
ATOM 938 C C . ARG A 1 114 ? 19.135 4.530 -27.999 1.00 49.88 114 ARG A C 1
ATOM 940 O O . ARG A 1 114 ? 19.364 4.155 -29.146 1.00 49.88 114 ARG A O 1
ATOM 947 N N . LEU A 1 115 ? 18.149 5.387 -27.719 1.00 53.97 115 LEU A N 1
ATOM 948 C CA . LEU A 1 115 ? 17.339 6.058 -28.741 1.00 53.97 115 LEU A CA 1
ATOM 949 C C . LEU A 1 115 ? 18.201 6.986 -29.609 1.00 53.97 115 LEU A C 1
ATOM 951 O O . LEU A 1 115 ? 17.997 7.031 -30.818 1.00 53.97 115 LEU A O 1
ATOM 955 N N . ALA A 1 116 ? 19.159 7.701 -29.007 1.00 56.00 116 ALA A N 1
ATOM 956 C CA . ALA A 1 116 ? 20.056 8.618 -29.709 1.00 56.00 116 ALA A CA 1
ATOM 957 C C . ALA A 1 116 ? 21.177 7.908 -30.499 1.00 56.00 116 ALA A C 1
ATOM 959 O O . ALA A 1 116 ? 21.501 8.329 -31.605 1.00 56.00 116 ALA A O 1
ATOM 960 N N . GLU A 1 117 ? 21.763 6.836 -29.956 1.00 57.00 117 GLU A N 1
ATOM 961 C CA . GLU A 1 117 ? 22.879 6.078 -30.553 1.00 57.00 117 GLU A CA 1
ATOM 962 C C . GLU A 1 117 ? 22.410 5.004 -31.560 1.00 57.00 117 GLU A C 1
ATOM 964 O O . GLU A 1 117 ? 23.195 4.503 -32.368 1.00 57.00 117 GLU A O 1
ATOM 969 N N . GLY A 1 118 ? 21.112 4.680 -31.569 1.00 56.41 118 GLY A N 1
ATOM 970 C CA . GLY A 1 118 ? 20.494 3.749 -32.511 1.00 56.41 118 GLY A CA 1
ATOM 971 C C . GLY A 1 118 ? 20.725 2.267 -32.179 1.00 56.41 118 GLY A C 1
ATOM 972 O O . GLY A 1 118 ? 21.372 1.898 -31.205 1.00 56.41 118 GLY A O 1
ATOM 973 N N . LYS A 1 119 ? 20.192 1.364 -33.019 1.00 51.66 119 LYS A N 1
ATOM 974 C CA . LYS A 1 119 ? 20.163 -0.101 -32.777 1.00 51.66 119 LYS A CA 1
ATOM 975 C C . LYS A 1 119 ? 21.538 -0.780 -32.598 1.00 51.66 119 LYS A C 1
ATOM 977 O O . LYS A 1 119 ? 21.562 -1.947 -32.222 1.00 51.66 119 LYS A O 1
ATOM 982 N N . LYS A 1 120 ? 22.648 -0.095 -32.900 1.00 51.44 120 LYS A N 1
ATOM 983 C CA . LYS A 1 120 ? 24.026 -0.619 -32.833 1.00 51.44 120 LYS A CA 1
ATOM 984 C C . LYS A 1 120 ? 24.815 -0.146 -31.601 1.00 51.44 120 LYS A C 1
ATOM 986 O O . LYS A 1 120 ? 25.998 -0.453 -31.519 1.00 51.44 120 LYS A O 1
ATOM 991 N N . SER A 1 121 ? 24.199 0.594 -30.677 1.00 57.78 121 SER A N 1
ATOM 992 C CA . SER A 1 121 ? 24.853 1.020 -29.434 1.00 57.78 121 SER A CA 1
ATOM 993 C C . SER A 1 121 ? 25.305 -0.191 -28.609 1.00 57.78 121 SER A C 1
ATOM 995 O O . SER A 1 121 ? 24.504 -1.110 -28.398 1.00 57.78 121 SER A O 1
ATOM 997 N N . GLU A 1 122 ? 26.546 -0.191 -28.117 1.00 53.72 122 GLU A N 1
ATOM 998 C CA . GLU A 1 122 ? 27.001 -1.216 -27.175 1.00 53.72 122 GLU A CA 1
ATOM 999 C C . GLU A 1 122 ? 26.189 -1.131 -25.881 1.00 53.72 122 GLU A C 1
ATOM 1001 O O . GLU A 1 122 ? 26.117 -0.0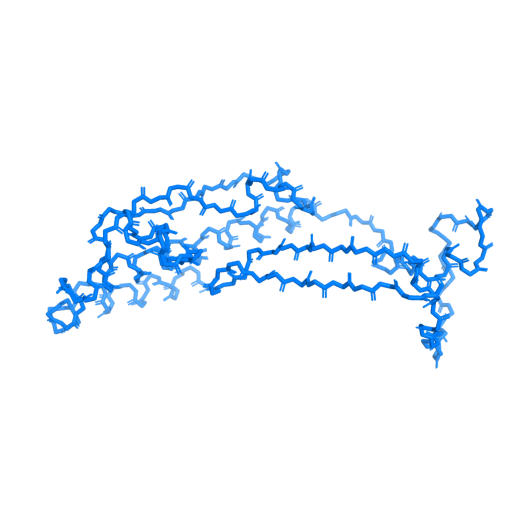95 -25.219 1.00 53.72 122 GLU A O 1
ATOM 1006 N N . TRP A 1 123 ? 25.554 -2.245 -25.523 1.00 46.38 123 TRP A N 1
ATOM 1007 C CA . TRP A 1 123 ? 24.872 -2.372 -24.245 1.00 46.38 123 TRP A CA 1
ATOM 1008 C C . TRP A 1 123 ? 25.930 -2.545 -23.147 1.00 46.38 123 TRP A C 1
ATOM 1010 O O . TRP A 1 123 ? 26.732 -3.472 -23.221 1.00 46.38 123 TRP A O 1
ATOM 1020 N N . ASN A 1 124 ? 25.920 -1.671 -22.134 1.00 50.38 124 ASN A N 1
ATOM 1021 C CA . ASN A 1 124 ? 26.831 -1.684 -20.977 1.00 50.38 124 ASN A CA 1
ATOM 1022 C C . ASN A 1 124 ? 28.315 -1.334 -21.241 1.00 50.38 124 ASN A C 1
ATOM 1024 O O . ASN A 1 124 ? 29.208 -1.949 -20.656 1.00 50.38 124 ASN A O 1
ATOM 1028 N N . GLY A 1 125 ? 28.602 -0.310 -22.050 1.00 54.31 125 GLY A N 1
ATOM 1029 C CA . GLY A 1 125 ? 29.943 0.294 -22.099 1.00 54.31 125 GLY A CA 1
ATOM 1030 C C . GLY A 1 125 ? 30.305 1.015 -20.788 1.00 54.31 125 GLY A C 1
ATOM 1031 O O . GLY A 1 125 ? 29.531 1.828 -20.287 1.00 54.31 125 GLY A O 1
ATOM 1032 N N . PHE A 1 126 ? 31.483 0.727 -20.228 1.00 47.56 126 PHE A N 1
ATOM 1033 C CA . PHE A 1 126 ? 31.957 1.199 -18.913 1.00 47.56 126 PHE A CA 1
ATOM 1034 C C . PHE A 1 126 ? 32.644 2.585 -18.943 1.00 47.56 126 PHE A C 1
ATOM 1036 O O . PHE A 1 126 ? 33.512 2.877 -18.118 1.00 47.56 126 PHE A O 1
ATOM 1043 N N . ASP A 1 127 ? 32.282 3.457 -19.885 1.00 52.69 127 ASP A N 1
ATOM 1044 C CA . ASP A 1 127 ? 32.896 4.783 -19.990 1.00 52.69 127 ASP A CA 1
ATOM 1045 C C . ASP A 1 127 ? 32.292 5.751 -18.963 1.00 52.69 127 ASP A C 1
ATOM 1047 O O . ASP A 1 127 ? 31.243 6.362 -19.171 1.00 52.69 127 ASP A O 1
ATOM 1051 N N . TYR A 1 128 ? 33.007 5.926 -17.847 1.00 43.38 128 TYR A N 1
ATOM 1052 C CA . TYR A 1 128 ? 32.753 6.883 -16.758 1.00 43.38 128 TYR A CA 1
ATOM 1053 C C . TYR A 1 128 ? 32.876 8.363 -17.168 1.00 43.38 128 TYR A C 1
ATOM 1055 O O . TYR A 1 128 ? 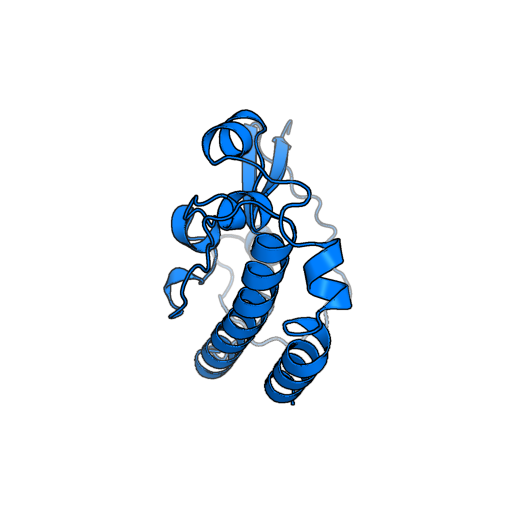33.193 9.224 -16.339 1.00 43.38 128 TYR A O 1
ATOM 1063 N N . GLN A 1 129 ? 32.659 8.712 -18.437 1.00 42.16 129 GLN A N 1
ATOM 1064 C CA . GLN A 1 129 ? 32.667 10.113 -18.819 1.00 42.16 129 GLN A CA 1
ATOM 1065 C C . GLN A 1 129 ? 31.391 10.761 -18.282 1.00 42.16 129 GLN A C 1
ATOM 1067 O O . GLN A 1 129 ? 30.297 10.570 -18.804 1.00 42.16 129 GLN A O 1
ATOM 1072 N N . TYR A 1 130 ? 31.568 11.516 -17.198 1.00 42.78 130 TYR A N 1
ATOM 1073 C CA . TYR A 1 130 ? 30.668 12.531 -16.668 1.00 42.78 130 TYR A CA 1
ATOM 1074 C C . TYR A 1 130 ? 30.131 13.414 -17.808 1.00 42.78 130 TYR A C 1
ATOM 1076 O O . TYR A 1 130 ? 30.650 14.498 -18.080 1.00 42.78 130 TYR A O 1
ATOM 1084 N N . ILE A 1 131 ? 29.079 12.976 -18.499 1.00 45.00 131 ILE A N 1
ATOM 1085 C CA . ILE A 1 131 ? 28.363 13.819 -19.450 1.00 45.00 131 ILE A CA 1
ATOM 1086 C C . ILE A 1 131 ? 27.448 14.704 -18.606 1.00 45.00 131 ILE A C 1
ATOM 1088 O O . ILE A 1 131 ? 26.278 14.415 -18.372 1.00 45.00 131 ILE A O 1
ATOM 1092 N N . GLY A 1 132 ? 28.009 15.827 -18.149 1.00 41.78 132 GLY A N 1
ATOM 1093 C CA . GLY A 1 132 ? 27.319 16.954 -17.510 1.00 41.78 132 GLY A CA 1
ATOM 1094 C C . GLY A 1 132 ? 26.315 17.677 -18.419 1.00 41.78 132 GLY A C 1
ATOM 1095 O O . GLY A 1 132 ? 26.067 18.868 -18.261 1.00 41.78 132 GLY A O 1
ATOM 1096 N N . LYS A 1 133 ? 25.730 16.973 -19.387 1.00 45.91 133 LYS A N 1
ATOM 1097 C CA . LYS A 1 133 ? 24.601 17.417 -20.193 1.00 45.91 133 LYS A CA 1
ATOM 1098 C C . LYS A 1 133 ? 23.599 16.275 -20.209 1.00 45.91 133 LYS A C 1
ATOM 1100 O O . LYS A 1 133 ? 23.682 15.397 -21.062 1.00 45.91 133 LYS A O 1
ATOM 1105 N N . LYS A 1 134 ? 22.632 16.301 -19.284 1.00 50.91 134 LYS A N 1
ATOM 1106 C CA . LYS A 1 134 ? 21.361 15.614 -19.531 1.00 50.91 134 LYS A CA 1
ATOM 1107 C C . LYS A 1 134 ? 20.902 16.093 -20.905 1.00 50.91 134 LYS A C 1
ATOM 1109 O O . LYS A 1 134 ? 20.654 17.287 -21.073 1.00 50.91 134 LYS A O 1
ATOM 1114 N N . VAL A 1 135 ? 20.907 15.201 -21.894 1.00 53.22 135 VAL A N 1
ATOM 1115 C CA . VAL A 1 135 ? 20.346 15.500 -23.211 1.00 53.22 135 VAL A CA 1
ATOM 1116 C C . VAL A 1 135 ? 18.931 15.992 -22.938 1.00 53.22 135 VAL A C 1
ATOM 1118 O O . VAL A 1 135 ? 18.188 15.323 -22.217 1.00 53.22 135 VAL A O 1
ATOM 1121 N N . ALA A 1 136 ? 18.598 17.200 -23.403 1.00 54.88 136 ALA A N 1
ATOM 1122 C CA . ALA A 1 136 ? 17.242 17.703 -23.254 1.00 54.88 136 ALA A CA 1
ATOM 1123 C C . ALA A 1 136 ? 16.316 16.645 -23.868 1.00 54.88 136 ALA A C 1
ATOM 1125 O O . ALA A 1 136 ? 16.564 16.241 -25.007 1.00 54.88 136 ALA A O 1
ATOM 1126 N N . PRO A 1 137 ? 15.321 16.131 -23.129 1.00 57.94 137 PRO A N 1
ATOM 1127 C CA . PRO A 1 137 ? 14.459 15.077 -23.626 1.00 57.94 137 PRO A CA 1
ATOM 1128 C C . PRO A 1 137 ? 13.449 15.689 -24.602 1.00 57.94 137 PRO A C 1
ATOM 1130 O O . PRO A 1 137 ? 12.257 15.741 -24.334 1.00 57.94 137 PRO A O 1
ATOM 1133 N N . THR A 1 138 ? 13.920 16.193 -25.738 1.00 62.59 138 THR A N 1
ATOM 1134 C CA . THR A 1 138 ? 13.091 16.545 -26.891 1.00 62.59 138 THR A CA 1
ATOM 1135 C C . THR A 1 138 ? 12.884 15.279 -27.719 1.00 62.59 138 THR A C 1
ATOM 1137 O O . THR A 1 138 ? 13.315 15.179 -28.865 1.00 62.59 138 THR A O 1
ATOM 1140 N N . PHE A 1 139 ? 12.280 14.258 -27.107 1.00 67.81 139 PHE A N 1
ATOM 1141 C CA . PHE A 1 139 ? 11.777 13.106 -27.847 1.00 67.81 139 PHE A CA 1
ATOM 1142 C C . PHE A 1 139 ? 10.345 13.409 -28.284 1.00 67.81 139 PHE A C 1
ATOM 1144 O O . PHE A 1 139 ? 9.532 13.877 -27.490 1.00 67.81 139 PHE A O 1
ATOM 1151 N N . LYS A 1 140 ? 10.052 13.181 -29.565 1.00 74.56 140 LYS A N 1
ATOM 1152 C CA . LYS A 1 140 ? 8.690 13.288 -30.088 1.00 74.56 140 LYS A CA 1
ATOM 1153 C C . LYS A 1 140 ? 7.888 12.088 -29.608 1.00 74.56 140 LYS A C 1
ATOM 1155 O O . LYS A 1 140 ? 8.345 10.954 -29.765 1.00 74.56 140 LYS A O 1
ATOM 1160 N N . ILE A 1 141 ? 6.729 12.332 -29.006 1.00 79.56 141 ILE A N 1
ATOM 1161 C CA . ILE A 1 141 ? 5.830 11.266 -28.556 1.00 79.56 141 ILE A CA 1
ATOM 1162 C C . ILE A 1 141 ? 4.957 10.883 -29.753 1.00 79.56 141 ILE A C 1
ATOM 1164 O O . ILE A 1 141 ? 4.231 11.749 -30.233 1.00 79.56 141 ILE A O 1
ATOM 1168 N N . PRO A 1 142 ? 5.003 9.629 -30.242 1.00 84.31 142 PRO A N 1
ATOM 1169 C CA . PRO A 1 142 ? 4.187 9.215 -31.377 1.00 84.31 142 PRO A CA 1
ATOM 1170 C C . PRO A 1 142 ? 2.704 9.496 -31.147 1.00 84.31 142 PRO A C 1
ATOM 1172 O O . PRO A 1 142 ? 2.211 9.322 -30.029 1.00 84.31 142 PRO A O 1
ATOM 1175 N N . LYS A 1 143 ? 1.986 9.852 -32.217 1.00 90.62 143 LYS A N 1
ATOM 1176 C CA . LYS A 1 143 ? 0.536 10.020 -32.160 1.00 90.62 143 LYS A CA 1
ATOM 1177 C C . LYS A 1 143 ? -0.176 8.803 -31.561 1.00 90.62 143 LYS A C 1
ATOM 1179 O O . LYS A 1 143 ? -0.078 7.692 -32.087 1.00 90.62 143 LYS A O 1
ATOM 1184 N N . GLY A 1 144 ? -0.929 9.027 -30.489 1.00 90.56 144 GLY A N 1
ATOM 1185 C CA . GLY A 1 144 ? -1.668 7.976 -29.797 1.00 90.56 144 GLY A CA 1
ATOM 1186 C C . GLY A 1 144 ? -2.042 8.341 -28.367 1.00 90.56 144 GLY A C 1
ATOM 1187 O O . GLY A 1 144 ? -1.601 9.350 -27.824 1.00 90.56 144 GLY A O 1
ATOM 1188 N N . GLU A 1 145 ? -2.856 7.487 -27.756 1.00 93.06 145 GLU A N 1
ATOM 1189 C CA . GLU A 1 145 ? -3.313 7.629 -26.376 1.00 93.06 145 GLU A CA 1
ATOM 1190 C C . GLU A 1 145 ? -2.779 6.474 -25.533 1.00 93.06 145 GLU A C 1
ATOM 1192 O O . GLU A 1 145 ? -2.803 5.315 -25.958 1.00 93.06 145 GLU A O 1
ATOM 1197 N N . HIS A 1 146 ? -2.309 6.777 -24.327 1.00 91.88 146 HIS A N 1
ATOM 1198 C CA . HIS A 1 146 ? -1.830 5.767 -23.399 1.00 91.88 146 HIS A CA 1
ATOM 1199 C C . HIS A 1 146 ? -2.248 6.095 -21.967 1.00 91.88 146 HIS A C 1
ATOM 1201 O O . HIS A 1 146 ? -2.073 7.219 -21.498 1.00 91.88 146 HIS A O 1
ATOM 1207 N N . TYR A 1 147 ? -2.793 5.102 -21.266 1.00 93.25 147 TYR A N 1
ATOM 1208 C CA . TYR A 1 147 ? -3.104 5.177 -19.843 1.00 93.25 147 TYR A CA 1
ATOM 1209 C C . TYR A 1 147 ? -2.258 4.148 -19.107 1.00 93.25 147 TYR A C 1
ATOM 1211 O O . TYR A 1 147 ? -2.356 2.952 -19.380 1.00 93.25 147 TYR A O 1
ATOM 1219 N N . VAL A 1 148 ? -1.443 4.621 -18.171 1.00 92.50 148 VAL A N 1
ATOM 1220 C CA . VAL A 1 148 ? -0.655 3.774 -17.274 1.00 92.50 148 VAL A CA 1
ATOM 1221 C C . VAL A 1 148 ? -1.114 4.044 -15.859 1.00 92.50 148 VAL A C 1
ATOM 1223 O O . VAL A 1 148 ? -1.381 5.186 -15.496 1.00 92.50 148 VAL A O 1
ATOM 1226 N N . ARG A 1 149 ? -1.179 2.998 -15.045 1.00 93.69 149 ARG A N 1
ATOM 1227 C CA . ARG A 1 149 ? -1.544 3.092 -13.637 1.00 93.69 149 ARG A CA 1
ATOM 1228 C C . ARG A 1 149 ? -0.516 2.385 -12.774 1.00 93.69 149 ARG A C 1
ATOM 1230 O O . ARG A 1 149 ? 0.049 1.375 -13.177 1.00 93.69 149 ARG A O 1
ATOM 1237 N N . ILE A 1 150 ? -0.281 2.936 -11.590 1.00 94.19 150 ILE A N 1
ATOM 1238 C CA . 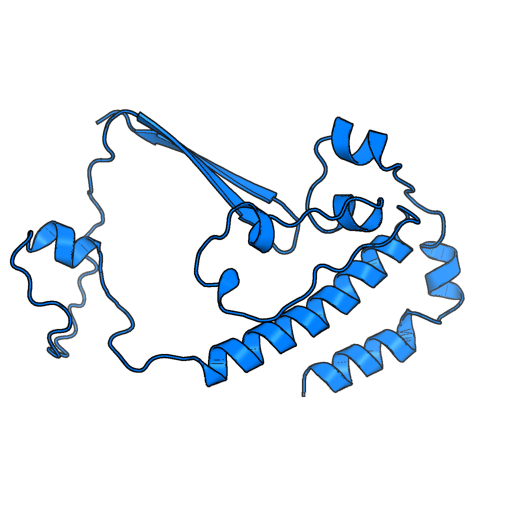ILE A 1 150 ? 0.607 2.363 -10.579 1.00 94.19 150 ILE A CA 1
ATOM 1239 C C . ILE A 1 150 ? -0.085 2.342 -9.219 1.00 94.19 150 ILE A C 1
ATOM 1241 O O . ILE A 1 150 ? -0.943 3.181 -8.929 1.00 94.19 150 ILE A O 1
ATOM 1245 N N . GLU A 1 151 ? 0.321 1.418 -8.350 1.00 93.19 151 GLU A N 1
ATOM 1246 C CA . GLU A 1 151 ? -0.121 1.414 -6.957 1.00 93.19 151 GLU A CA 1
ATOM 1247 C C . GLU A 1 151 ? 0.751 2.380 -6.143 1.00 93.19 151 GLU A C 1
ATOM 1249 O O . GLU A 1 151 ? 1.890 2.079 -5.782 1.00 93.19 151 GLU A O 1
ATOM 1254 N N . SER A 1 152 ? 0.221 3.559 -5.829 1.00 92.69 152 SER A N 1
ATOM 1255 C CA . SER A 1 152 ? 0.847 4.468 -4.867 1.00 92.69 152 SER A CA 1
ATOM 1256 C C . SER A 1 152 ? 0.479 4.081 -3.428 1.00 92.69 152 SER A C 1
ATOM 1258 O O . SER A 1 152 ? -0.519 3.407 -3.181 1.00 92.69 152 SER A O 1
ATOM 1260 N N . GLY A 1 153 ? 1.187 4.622 -2.428 1.00 90.00 153 GLY A N 1
ATOM 1261 C CA . GLY A 1 153 ? 0.809 4.459 -1.010 1.00 90.00 153 GLY A CA 1
ATOM 1262 C C . GLY A 1 153 ? -0.566 5.051 -0.628 1.00 90.00 153 GLY A C 1
ATOM 1263 O O . GLY A 1 153 ? -1.020 4.915 0.517 1.00 90.00 153 GLY A O 1
ATOM 1264 N N . LYS A 1 154 ? -1.232 5.744 -1.563 1.00 92.19 154 LYS A N 1
ATOM 1265 C CA . LYS A 1 154 ? -2.610 6.235 -1.432 1.00 92.19 154 LYS A CA 1
ATOM 1266 C C . LYS A 1 154 ? -3.632 5.395 -2.211 1.00 92.19 154 LYS A C 1
ATOM 1268 O O . LYS A 1 154 ? -4.810 5.501 -1.887 1.00 92.19 154 LYS A O 1
ATOM 1273 N N . GLY A 1 155 ? -3.195 4.574 -3.165 1.00 93.19 155 GLY A N 1
ATOM 1274 C CA . GLY A 1 155 ? -4.025 3.817 -4.105 1.00 93.19 155 GLY A CA 1
ATOM 1275 C C . GLY A 1 155 ? -3.593 4.016 -5.556 1.00 93.19 155 GLY A C 1
ATOM 1276 O O . GLY A 1 155 ? -2.462 4.428 -5.814 1.00 93.19 155 GLY A O 1
ATOM 1277 N N . GLU A 1 156 ? -4.493 3.732 -6.492 1.00 93.75 156 GLU A N 1
ATOM 1278 C CA . GLU A 1 156 ? -4.245 3.838 -7.932 1.00 93.75 156 GLU A CA 1
ATOM 1279 C C . GLU A 1 156 ? -3.883 5.276 -8.322 1.00 93.75 156 GLU A C 1
ATOM 1281 O O . GLU A 1 156 ? -4.658 6.210 -8.107 1.00 93.75 156 GLU A O 1
ATOM 1286 N N . LEU A 1 157 ? -2.697 5.441 -8.905 1.00 94.31 157 LEU A N 1
ATOM 1287 C CA . LEU A 1 157 ? -2.279 6.656 -9.585 1.00 94.31 157 LEU A CA 1
ATOM 1288 C C . LEU A 1 157 ? -2.216 6.362 -11.080 1.00 94.31 157 LEU A C 1
ATOM 1290 O O . LEU A 1 157 ? -1.305 5.680 -11.544 1.00 94.31 157 LEU A O 1
ATOM 1294 N N . GLY A 1 158 ? -3.197 6.885 -11.806 1.00 94.12 158 GLY A N 1
ATOM 1295 C CA . GLY A 1 158 ? -3.261 6.832 -13.258 1.00 94.12 158 GLY A CA 1
ATOM 1296 C C . GLY A 1 158 ? -2.644 8.066 -13.901 1.00 94.12 158 GLY A C 1
ATOM 1297 O O . GLY A 1 158 ? -2.870 9.190 -13.449 1.00 94.12 158 GLY A O 1
ATOM 1298 N N . ILE A 1 159 ? -1.897 7.864 -14.978 1.00 94.06 159 ILE A N 1
ATOM 1299 C CA . ILE A 1 159 ? -1.387 8.913 -15.852 1.00 94.06 159 ILE A CA 1
ATOM 1300 C C . ILE A 1 159 ? -1.904 8.614 -17.257 1.00 94.06 159 ILE A C 1
ATOM 1302 O O . ILE A 1 159 ? -1.622 7.561 -17.827 1.00 94.06 159 ILE A O 1
ATOM 1306 N N . TYR A 1 160 ? -2.662 9.560 -17.805 1.00 94.50 160 TYR A N 1
ATOM 1307 C CA . TYR A 1 160 ? -3.115 9.544 -19.189 1.00 94.50 160 TYR A CA 1
ATOM 1308 C C . TYR A 1 160 ? -2.268 10.516 -20.007 1.00 94.50 160 TYR A C 1
ATOM 1310 O O . TYR A 1 160 ? -2.138 11.685 -19.641 1.00 94.50 160 TYR A O 1
ATOM 1318 N N . ILE A 1 161 ? -1.682 10.027 -21.095 1.00 91.69 161 ILE A N 1
ATOM 1319 C CA . ILE A 1 161 ? -0.844 10.806 -22.006 1.00 91.69 161 ILE A CA 1
ATOM 1320 C C . ILE A 1 161 ? -1.414 10.658 -23.413 1.00 91.69 161 ILE A C 1
ATOM 1322 O O . ILE A 1 161 ? -1.711 9.550 -23.858 1.00 91.69 161 ILE A O 1
ATOM 1326 N N . MET A 1 162 ? -1.528 11.785 -24.110 1.00 91.38 162 MET A N 1
ATOM 1327 C CA . MET A 1 162 ? -1.872 11.853 -25.524 1.00 91.38 162 MET A CA 1
ATOM 1328 C C . MET A 1 162 ? -0.695 12.479 -26.272 1.00 91.38 162 MET A C 1
ATOM 1330 O O . MET A 1 162 ? -0.232 13.562 -25.910 1.00 91.38 162 MET A O 1
ATOM 1334 N N . GLY A 1 163 ? -0.178 11.761 -27.264 1.00 89.38 163 GLY A N 1
ATOM 1335 C CA . GLY A 1 163 ? 0.822 12.258 -28.201 1.00 89.38 163 GLY A CA 1
ATOM 1336 C C . GLY A 1 163 ? 0.147 12.802 -29.454 1.00 89.38 163 GLY A C 1
ATOM 1337 O O . GLY A 1 163 ? -0.767 12.165 -29.979 1.00 89.38 163 GLY A O 1
ATOM 1338 N N . ASP A 1 164 ? 0.624 13.948 -29.935 1.00 83.06 164 ASP A N 1
ATOM 1339 C CA . ASP A 1 164 ? 0.100 14.646 -31.120 1.00 83.06 164 ASP A CA 1
ATOM 1340 C C . ASP A 1 164 ? 1.159 14.865 -32.223 1.00 83.06 164 ASP A C 1
ATOM 1342 O O . ASP A 1 164 ? 0.856 15.493 -33.239 1.00 83.06 164 ASP A O 1
ATOM 1346 N N . ASP A 1 165 ? 2.382 14.344 -32.045 1.00 69.12 165 ASP A N 1
ATOM 1347 C CA . ASP A 1 165 ? 3.498 14.472 -33.004 1.00 69.12 165 ASP A CA 1
ATOM 1348 C C . ASP A 1 165 ? 3.480 13.417 -34.131 1.00 69.12 165 ASP A C 1
ATOM 1350 O O . ASP A 1 165 ? 3.097 12.241 -33.890 1.00 69.12 165 ASP A O 1
#

Secondary structure (DSSP, 8-state):
-HHHHHHHHHHHHTT-HHHHHHHTTSS---HHHHHHTT--THHHHTTT----HHHHT--TTTTSS-------SS-SHHHHHHHHHHHHHHHHHHHHHHHHH---S-S---HHHHHHH-TTPPTT--------------PPPPSEEEEEEEEETTEEEEEEEEE--

Radius of gyration: 21.64 Å; chains: 1; bounding box: 53×31×57 Å

Foldseek 3Di:
DPVVVLVVCCVVQVPDPVNCVVWPPAQADALVRCVVVVPFDLLNQARPDQDFCCVVVVPDCSVVADADQHGHNRSIRSSSVVNLSVVVVRVVSRVVVCVVVPDDADPDPPVVVCVVVDPPDDDGDPPPPPPVDPPDPPDQDPADKDWDWHQDSRGIDIDIDGGDD

Sequence (165 aa):
YFDPKVDEYERLITNNPIFRRRVEGIGTISRSEAINWGLSGPMLRASGVKWDLRKVDHYECYDDLDWDVHWETAGDCFARYLVRIREMRESVKILRQALKALPGGPFENLEAKRLAEGKKSEWNGFDYQYIGKKVAPTFKIPKGEHYVRIESGKGELGIYIMGDD

pLDDT: mean 83.59, std 16.53, range [41.78, 95.88]